Protein AF-A0A7T3REK3-F1 (afdb_monomer_lite)

Foldseek 3Di:
DDLVVVVVVLVVVQVVLCVLCVVVCVVVVQPQWGWAADPDDQGTWTDGPQKIFRQPPHDSVVVVLLVVLCCVVVPVCVVHDDVVNVVSNCVSCVRIDGNVRCCVVVVDPDPPPPPPPPPPDD

Radius of gyration: 17.17 Å; chains: 1; bounding box: 34×56×43 Å

Structure (mmCIF, N/CA/C/O backbone):
data_AF-A0A7T3REK3-F1
#
_entry.id   AF-A0A7T3REK3-F1
#
loop_
_atom_site.group_PDB
_atom_site.id
_atom_site.type_symbol
_atom_site.label_atom_id
_atom_site.label_alt_id
_atom_site.label_comp_id
_atom_site.label_asym_id
_atom_site.label_entity_id
_atom_site.label_seq_id
_atom_site.pdbx_PDB_ins_code
_atom_site.Cartn_x
_atom_site.Cartn_y
_atom_site.Cartn_z
_atom_site.occupancy
_atom_site.B_iso_or_equiv
_atom_site.auth_seq_id
_atom_site.auth_comp_id
_atom_site.auth_asym_id
_atom_site.auth_atom_id
_atom_site.pdbx_PDB_model_num
ATOM 1 N N . MET A 1 1 ? -9.656 9.756 25.916 1.00 58.19 1 MET A N 1
ATOM 2 C CA . MET A 1 1 ? -10.077 8.919 24.781 1.00 58.19 1 MET A CA 1
ATOM 3 C C . MET A 1 1 ? -10.102 7.505 25.303 1.00 58.19 1 MET A C 1
ATOM 5 O O . MET A 1 1 ? -9.066 7.033 25.753 1.00 58.19 1 MET A O 1
ATOM 9 N N . THR A 1 2 ? -11.282 6.914 25.403 1.00 64.12 2 THR A N 1
ATOM 10 C CA . THR A 1 2 ? -11.419 5.510 25.811 1.00 64.12 2 THR A CA 1
ATOM 11 C C . THR A 1 2 ? -11.064 4.607 24.629 1.00 64.12 2 THR A C 1
ATOM 13 O O . THR A 1 2 ? -11.258 5.008 23.480 1.00 64.12 2 THR A O 1
ATOM 16 N N . ASP A 1 3 ? -10.557 3.398 24.879 1.00 68.19 3 ASP A N 1
ATOM 17 C CA . ASP A 1 3 ? -10.158 2.456 23.815 1.00 68.19 3 ASP A CA 1
ATOM 18 C C . ASP A 1 3 ? -11.302 2.183 22.813 1.00 68.19 3 ASP A C 1
ATOM 20 O O . ASP A 1 3 ? -11.077 2.019 21.616 1.00 68.19 3 ASP A O 1
ATOM 24 N N . ASN A 1 4 ? -12.555 2.258 23.275 1.00 74.12 4 ASN A N 1
ATOM 25 C CA . ASN A 1 4 ? -13.757 2.095 22.455 1.00 74.12 4 ASN A CA 1
ATOM 26 C C . ASN A 1 4 ? -13.977 3.250 21.448 1.00 74.12 4 ASN A C 1
ATOM 28 O O . ASN A 1 4 ? -14.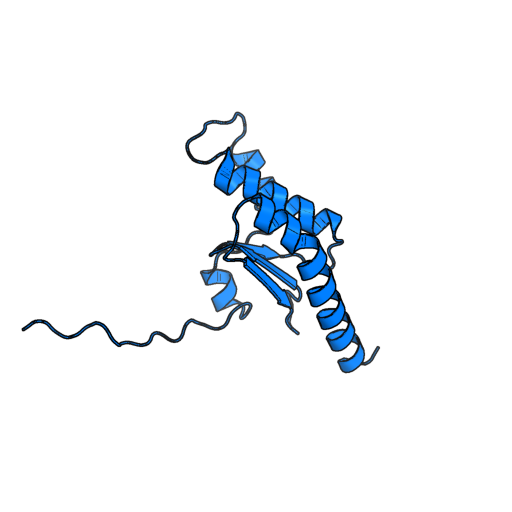300 3.017 20.284 1.00 74.12 4 ASN A O 1
ATOM 32 N N . GLU A 1 5 ? -13.748 4.505 21.852 1.00 76.31 5 GLU A N 1
ATOM 33 C CA . GLU A 1 5 ? -13.849 5.666 20.946 1.00 76.31 5 GLU A CA 1
ATOM 34 C C . GLU A 1 5 ? -12.774 5.627 19.857 1.00 76.31 5 GLU A C 1
ATOM 36 O O . GLU A 1 5 ? -13.025 5.987 18.706 1.00 76.31 5 GLU A O 1
ATOM 41 N N . TYR A 1 6 ? -11.580 5.157 20.218 1.00 76.88 6 TYR A N 1
ATOM 42 C CA . TYR A 1 6 ? -10.465 5.027 19.292 1.00 76.88 6 TYR A CA 1
ATOM 43 C C . TYR A 1 6 ? -10.726 3.953 18.226 1.00 76.88 6 TYR A C 1
ATOM 45 O O . TYR A 1 6 ? -10.562 4.212 17.032 1.00 76.88 6 TYR A O 1
ATOM 53 N N . LEU A 1 7 ? -11.206 2.776 18.642 1.00 77.12 7 LEU A N 1
ATOM 54 C CA . LEU A 1 7 ? -11.610 1.699 17.734 1.00 77.12 7 LEU A CA 1
ATOM 55 C C . LEU A 1 7 ? -12.715 2.132 16.768 1.00 77.12 7 LEU A C 1
ATOM 57 O O . LEU A 1 7 ? -12.673 1.796 15.584 1.00 77.12 7 LEU A O 1
ATOM 61 N N . LYS A 1 8 ? -13.680 2.919 17.249 1.00 83.75 8 LYS A N 1
ATOM 62 C CA . LYS A 1 8 ? -14.732 3.477 16.399 1.00 83.75 8 LYS A CA 1
ATOM 63 C C . LYS A 1 8 ? -14.165 4.422 15.335 1.00 83.75 8 LYS A C 1
ATOM 65 O O . LYS A 1 8 ? -14.482 4.259 14.160 1.00 83.75 8 LYS A O 1
ATOM 70 N N . GLY A 1 9 ? -13.280 5.346 15.716 1.00 84.12 9 GLY A N 1
ATOM 71 C CA . GLY A 1 9 ? -12.632 6.256 14.762 1.00 84.12 9 GLY A CA 1
ATOM 72 C C . GLY A 1 9 ? -11.788 5.523 13.711 1.00 84.12 9 GLY A C 1
ATOM 73 O O . GLY A 1 9 ? -11.737 5.919 12.548 1.00 84.12 9 GLY A O 1
ATOM 74 N N . LEU A 1 10 ? -11.174 4.406 14.098 1.00 84.25 10 LEU A N 1
ATOM 75 C CA . LEU A 1 10 ? -10.450 3.512 13.198 1.00 84.25 10 LEU A CA 1
ATOM 76 C C . LEU A 1 10 ? -11.368 2.833 12.161 1.00 84.25 10 LEU A C 1
ATOM 78 O O . LEU A 1 10 ? -11.005 2.749 10.986 1.00 84.25 10 LEU A O 1
ATOM 82 N N . GLN A 1 11 ? -12.569 2.404 12.559 1.00 87.50 11 GLN A N 1
ATOM 83 C CA . GLN A 1 11 ? -13.559 1.845 11.629 1.00 87.50 11 GLN A CA 1
ATOM 84 C C . GLN A 1 11 ? -14.128 2.905 10.675 1.00 87.50 11 GLN A C 1
ATOM 86 O O . GLN A 1 11 ? -14.212 2.666 9.472 1.00 87.50 11 GLN A O 1
ATOM 91 N N . GLU A 1 12 ? -14.436 4.103 11.174 1.00 91.38 12 GLU A N 1
ATOM 92 C CA . GLU A 1 12 ? -14.891 5.224 10.336 1.00 91.38 12 GLU A CA 1
ATOM 93 C C . GLU A 1 12 ? -13.834 5.596 9.284 1.00 91.38 12 GLU A C 1
ATOM 95 O O . GLU A 1 12 ? -14.147 5.792 8.106 1.00 91.38 12 GLU A O 1
ATOM 100 N N . LYS A 1 13 ? -12.556 5.612 9.682 1.00 89.69 13 LYS A N 1
ATOM 101 C CA . LYS A 1 13 ? -11.443 5.831 8.756 1.00 89.69 13 LYS A CA 1
ATOM 102 C C . LYS A 1 13 ? -11.348 4.729 7.701 1.00 89.69 13 LYS A C 1
ATOM 104 O O . LYS A 1 13 ? -11.128 5.048 6.535 1.00 89.69 13 LYS A O 1
ATOM 109 N N . ARG A 1 14 ? -11.541 3.457 8.068 1.00 93.19 14 ARG A N 1
ATOM 110 C CA . ARG A 1 14 ? -11.567 2.346 7.102 1.00 93.19 14 ARG A CA 1
ATOM 111 C C . ARG A 1 14 ? -12.616 2.571 6.019 1.00 93.19 14 ARG A C 1
ATOM 113 O O . ARG A 1 14 ? -12.294 2.490 4.837 1.00 93.19 14 ARG A O 1
ATOM 120 N N . GLU A 1 15 ? -13.852 2.867 6.410 1.00 94.50 15 GLU A N 1
ATOM 121 C CA . GLU A 1 15 ? -14.941 3.114 5.460 1.00 94.50 15 GLU A CA 1
ATOM 122 C C . GLU A 1 15 ? -14.644 4.300 4.538 1.00 94.50 15 GLU A C 1
ATOM 124 O O . GLU A 1 15 ? -14.904 4.237 3.334 1.00 94.50 15 GLU A O 1
ATOM 129 N N . HIS A 1 16 ? -14.080 5.373 5.096 1.00 95.19 16 HIS A N 1
ATOM 130 C CA . HIS A 1 16 ? -13.667 6.551 4.337 1.00 95.19 16 HIS A CA 1
ATOM 131 C C . HIS A 1 16 ? -12.585 6.218 3.305 1.00 95.19 16 HIS A C 1
ATOM 133 O O . HIS A 1 16 ? -12.740 6.530 2.124 1.00 95.19 16 HIS A O 1
ATOM 139 N N . VAL A 1 17 ? -11.522 5.527 3.723 1.00 95.44 17 VAL A N 1
ATOM 140 C CA . VAL A 1 17 ? -10.417 5.144 2.836 1.00 95.44 17 VAL A CA 1
ATOM 141 C C . VAL A 1 17 ? -10.892 4.197 1.737 1.00 95.44 17 VAL A C 1
ATOM 143 O O . VAL A 1 17 ? -10.494 4.368 0.585 1.00 95.44 17 VAL A O 1
ATOM 146 N N . ILE A 1 18 ? -11.778 3.246 2.049 1.00 96.06 18 ILE A N 1
ATOM 147 C CA . ILE A 1 18 ? -12.353 2.351 1.038 1.00 96.06 18 ILE A CA 1
ATOM 148 C C . ILE A 1 18 ? -13.101 3.163 -0.021 1.00 96.06 18 ILE A C 1
ATOM 150 O O . ILE A 1 18 ? -12.787 3.040 -1.202 1.00 96.06 18 ILE A O 1
ATOM 154 N N . LYS A 1 19 ? -14.006 4.064 0.383 1.00 97.31 19 LYS A N 1
ATOM 155 C CA . LYS A 1 19 ? -14.735 4.944 -0.551 1.00 97.31 19 LYS A CA 1
ATOM 156 C C . LYS A 1 19 ? -13.793 5.826 -1.375 1.00 97.31 19 LYS A C 1
ATOM 158 O O . LYS A 1 19 ? -14.056 6.095 -2.546 1.00 97.31 19 LYS A O 1
ATOM 163 N N . PHE A 1 20 ? -12.695 6.284 -0.776 1.00 97.44 20 PHE A N 1
ATOM 164 C CA . PHE A 1 20 ? -11.692 7.106 -1.447 1.00 97.44 20 PHE A CA 1
ATOM 165 C C . PHE A 1 20 ? -10.873 6.323 -2.489 1.00 97.44 20 PHE A C 1
ATOM 167 O O . PHE A 1 20 ? -10.554 6.869 -3.554 1.00 97.44 20 PHE A O 1
ATOM 174 N N . LEU A 1 21 ? -10.505 5.072 -2.197 1.00 97.00 21 LEU A N 1
ATOM 175 C CA . LEU A 1 21 ? -9.652 4.245 -3.055 1.00 97.00 21 LEU A CA 1
ATOM 176 C C . LEU A 1 21 ? -10.425 3.449 -4.101 1.00 97.00 21 LEU A C 1
ATOM 178 O O . LEU A 1 21 ? -9.905 3.271 -5.197 1.00 97.00 21 LEU A O 1
ATOM 182 N N . GLU A 1 22 ? -11.647 3.011 -3.809 1.00 97.12 22 GLU A N 1
ATOM 183 C CA . GLU A 1 22 ? -12.456 2.161 -4.687 1.00 97.12 22 GLU A CA 1
ATOM 184 C C . GLU A 1 22 ? -12.513 2.640 -6.149 1.00 97.12 22 GLU A C 1
ATOM 186 O O . GLU A 1 22 ? -12.146 1.860 -7.035 1.00 97.12 22 GLU A O 1
ATOM 191 N N . PRO A 1 23 ? -12.860 3.907 -6.462 1.00 97.75 23 PRO A N 1
ATOM 192 C CA . PRO A 1 23 ? -12.875 4.360 -7.852 1.00 97.75 23 PRO A CA 1
ATOM 193 C C . PRO A 1 23 ? -11.485 4.336 -8.507 1.00 97.75 23 PRO A C 1
ATOM 195 O O . PRO A 1 23 ? -11.386 4.116 -9.713 1.00 97.75 23 PRO A O 1
ATOM 198 N N . LYS A 1 24 ? -10.408 4.534 -7.733 1.00 97.00 24 LYS A N 1
ATOM 199 C CA . LYS A 1 24 ? -9.026 4.508 -8.235 1.00 97.00 24 LYS A CA 1
ATOM 200 C C . LYS A 1 24 ? -8.583 3.076 -8.521 1.00 97.00 24 LYS A C 1
ATOM 202 O O . LYS A 1 24 ? -8.098 2.807 -9.612 1.00 97.00 24 LYS A O 1
ATOM 207 N N . MET A 1 25 ? -8.805 2.156 -7.583 1.00 96.38 25 MET A N 1
ATOM 208 C CA . MET A 1 25 ? -8.498 0.731 -7.750 1.00 96.38 25 MET A CA 1
ATOM 209 C C . MET A 1 25 ? -9.226 0.159 -8.968 1.00 96.38 25 MET A C 1
ATOM 211 O O . MET A 1 25 ? -8.597 -0.436 -9.843 1.00 96.38 25 MET A O 1
ATOM 215 N N . LYS A 1 26 ? -10.523 0.469 -9.102 1.00 96.44 26 LYS A N 1
ATOM 216 C CA . LYS A 1 26 ? -11.336 0.080 -10.259 1.00 96.44 26 LYS A CA 1
ATOM 217 C C . LYS A 1 26 ? -10.803 0.642 -11.578 1.00 96.44 26 LYS A C 1
ATOM 219 O O . LYS A 1 26 ? -10.775 -0.075 -12.573 1.00 96.44 26 LYS A O 1
ATOM 224 N N . ALA A 1 27 ? -10.353 1.899 -11.602 1.00 96.56 27 ALA A N 1
ATOM 225 C CA . ALA A 1 27 ? -9.779 2.508 -12.806 1.00 96.56 27 ALA A CA 1
ATOM 226 C C . ALA A 1 27 ? -8.507 1.790 -13.296 1.00 96.56 27 ALA A C 1
ATOM 228 O O . ALA A 1 27 ? -8.222 1.807 -14.492 1.00 96.56 27 ALA A O 1
ATOM 229 N N . PHE A 1 28 ? -7.773 1.136 -12.392 1.00 94.19 28 PHE A N 1
ATOM 230 C CA . PHE A 1 28 ? -6.585 0.343 -12.713 1.00 94.19 28 PHE A CA 1
ATOM 231 C C . PHE A 1 28 ? -6.851 -1.169 -12.808 1.00 94.19 28 PHE A C 1
ATOM 233 O O . PHE A 1 28 ? -5.901 -1.927 -12.992 1.00 94.19 28 PHE A O 1
ATOM 240 N N . GLY A 1 29 ? -8.110 -1.617 -12.708 1.00 94.94 29 GLY A N 1
ATOM 241 C CA . GLY A 1 29 ? -8.467 -3.041 -12.750 1.00 94.94 29 GLY A CA 1
ATOM 242 C C . GLY A 1 29 ? -7.933 -3.848 -11.561 1.00 94.94 29 GLY A C 1
ATOM 243 O O . GLY A 1 29 ? -7.586 -5.015 -11.716 1.00 94.94 29 GLY A O 1
ATOM 244 N N . ILE A 1 30 ? -7.796 -3.212 -10.393 1.00 95.38 30 ILE A N 1
ATOM 245 C CA . ILE A 1 30 ? -7.347 -3.855 -9.155 1.00 95.38 30 ILE A CA 1
ATOM 246 C C . ILE A 1 30 ? -8.582 -4.257 -8.347 1.00 95.38 30 ILE A C 1
ATOM 248 O O . ILE A 1 30 ? -9.190 -3.418 -7.683 1.00 95.38 30 ILE A O 1
ATOM 252 N N . ASP A 1 31 ? -8.924 -5.544 -8.387 1.00 94.25 31 ASP A N 1
ATOM 253 C CA . ASP A 1 31 ? -10.081 -6.091 -7.664 1.00 94.25 31 ASP A CA 1
ATOM 254 C C . ASP A 1 31 ? -9.686 -6.738 -6.325 1.00 94.25 31 ASP A C 1
ATOM 256 O O . ASP A 1 31 ? -10.442 -6.690 -5.357 1.00 94.25 31 ASP A O 1
ATOM 260 N N . ASP A 1 32 ? -8.477 -7.301 -6.238 1.00 94.69 32 ASP A N 1
ATOM 261 C CA . ASP A 1 32 ? -7.977 -7.988 -5.044 1.00 94.69 32 ASP A CA 1
ATOM 262 C C . ASP A 1 32 ? -7.239 -7.019 -4.102 1.00 94.69 32 ASP A C 1
ATOM 264 O O . ASP A 1 32 ? -6.009 -6.981 -4.048 1.00 94.69 32 ASP A O 1
ATOM 268 N N . TRP A 1 33 ? -7.989 -6.200 -3.362 1.00 95.75 33 TRP A N 1
ATOM 269 C CA . TRP A 1 33 ? -7.436 -5.266 -2.373 1.00 95.75 33 TRP A CA 1
ATOM 270 C C . TRP A 1 33 ? -8.341 -5.125 -1.140 1.00 95.75 33 TRP A C 1
ATOM 272 O O . TRP A 1 33 ? -9.505 -5.513 -1.166 1.00 95.75 33 TRP A O 1
ATOM 282 N N . ASP A 1 34 ? -7.798 -4.625 -0.029 1.00 94.94 34 ASP A N 1
ATOM 283 C CA . ASP A 1 34 ? -8.575 -4.230 1.159 1.00 94.94 34 ASP A CA 1
ATOM 284 C C . ASP A 1 34 ? -7.806 -3.171 1.967 1.00 94.94 34 ASP A C 1
ATOM 286 O O . ASP A 1 34 ? -6.582 -3.050 1.857 1.00 94.94 34 ASP A O 1
ATOM 290 N N . TYR A 1 35 ? -8.518 -2.422 2.807 1.00 93.75 35 TYR A N 1
ATOM 291 C CA . TYR A 1 35 ? -7.925 -1.581 3.842 1.00 93.75 35 TYR A CA 1
ATOM 292 C C . TYR A 1 35 ? -8.167 -2.220 5.209 1.00 93.75 35 TYR A C 1
ATOM 294 O O . TYR A 1 35 ? -9.281 -2.223 5.739 1.00 93.75 35 TYR A O 1
ATOM 302 N N . ILE A 1 36 ? -7.109 -2.794 5.771 1.00 90.56 36 ILE A N 1
ATOM 303 C CA . ILE A 1 36 ? -7.153 -3.569 7.007 1.00 90.56 36 ILE A CA 1
ATOM 304 C C . ILE A 1 36 ? -6.891 -2.630 8.177 1.00 90.56 36 ILE A C 1
ATOM 306 O O . ILE A 1 36 ? -5.887 -1.914 8.193 1.00 90.56 36 ILE A O 1
ATOM 310 N N . VAL A 1 37 ? -7.770 -2.682 9.178 1.00 87.25 37 VAL A N 1
ATOM 311 C CA . VAL A 1 37 ? -7.612 -1.939 10.427 1.00 87.25 37 VAL A CA 1
ATOM 312 C C . VAL A 1 37 ? -7.613 -2.897 11.618 1.00 87.25 37 VAL A C 1
ATOM 314 O O . VAL A 1 37 ? -8.499 -3.743 11.733 1.00 87.25 37 VAL A O 1
ATOM 317 N N . LYS A 1 38 ? -6.597 -2.794 12.482 1.00 78.88 38 LYS A N 1
ATOM 318 C CA . LYS A 1 38 ? -6.372 -3.669 13.645 1.00 78.88 38 LYS A CA 1
ATOM 319 C C . LYS A 1 38 ? -6.061 -2.871 14.907 1.00 78.88 38 LYS A C 1
ATOM 321 O O . LYS A 1 38 ? -5.532 -1.768 14.845 1.00 78.88 38 LYS A O 1
ATOM 326 N N . ASP A 1 39 ? -6.322 -3.479 16.059 1.00 70.38 39 ASP A N 1
ATOM 327 C CA . ASP A 1 39 ? -6.078 -2.889 17.384 1.00 70.38 39 ASP A CA 1
ATOM 328 C C . ASP A 1 39 ? -4.643 -3.115 17.919 1.00 70.38 39 ASP A C 1
ATOM 330 O O . ASP A 1 39 ? -4.400 -3.183 19.119 1.00 70.38 39 ASP A O 1
ATOM 334 N N . ASN A 1 40 ? -3.655 -3.311 17.039 1.00 68.06 40 ASN A N 1
ATOM 335 C CA . ASN A 1 40 ? -2.273 -3.635 17.425 1.00 68.06 40 ASN A CA 1
ATOM 336 C C . ASN A 1 40 ? -1.275 -2.529 17.011 1.00 68.06 40 ASN A C 1
ATOM 338 O O . ASN A 1 40 ? -1.652 -1.366 16.909 1.00 68.06 40 ASN A O 1
ATOM 342 N N . LEU A 1 41 ? 0.023 -2.840 16.872 1.00 60.16 41 LEU A N 1
ATOM 343 C CA . LEU A 1 41 ? 1.075 -1.839 16.608 1.00 60.16 41 LEU A CA 1
ATOM 344 C C . LEU A 1 41 ? 1.004 -1.226 15.197 1.00 60.16 41 LEU A C 1
ATOM 346 O O . LEU A 1 41 ? 1.230 -0.026 15.054 1.00 60.16 41 LEU A O 1
ATOM 350 N N . GLN A 1 42 ? 0.669 -2.012 14.167 1.00 63.66 42 GLN A N 1
ATOM 351 C CA . GLN A 1 42 ? 0.375 -1.492 12.826 1.00 63.66 42 GLN A CA 1
ATOM 352 C C . GLN A 1 42 ? -1.123 -1.512 12.584 1.00 63.66 42 GLN A C 1
ATOM 354 O O . GLN A 1 42 ? -1.700 -2.480 12.092 1.00 63.66 42 GLN A O 1
ATOM 359 N N . ARG A 1 43 ? -1.745 -0.403 12.969 1.00 76.12 43 ARG A N 1
ATOM 360 C CA . ARG A 1 43 ? -3.197 -0.293 13.063 1.00 76.12 43 ARG A CA 1
ATOM 361 C C . ARG A 1 43 ? -3.879 -0.207 11.720 1.00 76.12 43 ARG A C 1
ATOM 363 O O . ARG A 1 43 ? -5.059 -0.502 11.646 1.00 76.12 43 ARG A O 1
ATOM 370 N N . GLU A 1 44 ? -3.160 0.200 10.681 1.00 88.06 44 GLU A N 1
ATOM 371 C CA . GLU A 1 44 ? -3.731 0.422 9.358 1.00 88.06 44 GLU A CA 1
ATOM 372 C C . GLU A 1 44 ? -2.778 -0.061 8.269 1.00 88.06 44 GLU A C 1
ATOM 374 O O . GLU A 1 44 ? -1.594 0.299 8.266 1.00 88.06 44 GLU A O 1
ATOM 379 N N . THR A 1 45 ? -3.299 -0.887 7.364 1.00 91.62 45 THR A N 1
ATOM 380 C CA . THR A 1 45 ? -2.549 -1.498 6.266 1.00 91.62 45 THR A CA 1
ATOM 381 C C . THR A 1 45 ? -3.385 -1.499 4.991 1.00 91.62 45 THR A C 1
ATOM 383 O O . THR A 1 45 ? -4.510 -1.996 4.982 1.00 91.62 45 THR A O 1
ATOM 386 N N . LEU A 1 46 ? -2.812 -1.009 3.894 1.00 94.12 46 LEU A N 1
ATOM 387 C CA . LEU A 1 46 ? -3.352 -1.200 2.551 1.00 94.12 46 LEU A CA 1
ATOM 388 C C . LEU A 1 46 ? -2.841 -2.534 1.994 1.00 94.12 46 LEU A C 1
ATOM 390 O O . LEU A 1 46 ? -1.636 -2.701 1.807 1.00 94.12 46 LEU A O 1
ATOM 394 N N . ARG A 1 47 ? -3.743 -3.480 1.726 1.00 94.06 47 ARG A N 1
ATOM 395 C CA . ARG A 1 47 ? -3.420 -4.747 1.058 1.00 94.06 47 ARG A CA 1
ATOM 396 C C . ARG A 1 47 ? -3.800 -4.665 -0.414 1.00 94.06 47 ARG A C 1
ATOM 398 O O . ARG A 1 47 ? -4.943 -4.341 -0.720 1.00 94.06 47 ARG A O 1
ATOM 405 N N . ILE A 1 48 ? -2.881 -5.031 -1.302 1.00 93.75 48 ILE A N 1
ATOM 406 C CA . ILE A 1 48 ? -3.136 -5.239 -2.731 1.00 93.75 48 ILE A CA 1
ATOM 407 C C . ILE A 1 48 ? -2.517 -6.584 -3.125 1.00 93.75 48 ILE A C 1
ATOM 409 O O . ILE A 1 48 ? -1.293 -6.732 -3.131 1.00 93.75 48 ILE A O 1
ATOM 413 N N . GLY A 1 49 ? -3.344 -7.586 -3.415 1.00 89.69 49 GLY A N 1
ATOM 414 C CA . GLY A 1 49 ? -2.883 -8.959 -3.603 1.00 89.69 49 GLY A CA 1
ATOM 415 C C . GLY A 1 49 ? -2.150 -9.483 -2.366 1.00 89.69 49 GLY A C 1
ATOM 416 O O . GLY A 1 49 ? -2.688 -9.460 -1.255 1.00 89.69 49 GLY A O 1
ATOM 417 N N . ASN A 1 50 ? -0.892 -9.886 -2.570 1.00 87.06 50 ASN A N 1
ATOM 418 C CA . ASN A 1 50 ? 0.023 -10.360 -1.522 1.00 87.06 50 ASN A CA 1
ATOM 419 C C . ASN A 1 50 ? 0.937 -9.252 -0.967 1.00 87.06 50 ASN A C 1
ATOM 421 O O . ASN A 1 50 ? 1.842 -9.529 -0.179 1.00 87.06 50 ASN A O 1
ATOM 425 N N . ILE A 1 51 ? 0.759 -8.007 -1.415 1.00 89.19 51 ILE A N 1
ATOM 426 C CA . ILE A 1 51 ? 1.545 -6.863 -0.958 1.00 89.19 51 ILE A CA 1
ATOM 427 C C . ILE A 1 51 ? 0.763 -6.142 0.134 1.00 89.19 51 ILE A C 1
ATOM 429 O O . ILE A 1 51 ? -0.390 -5.755 -0.055 1.00 89.19 51 ILE A O 1
ATOM 433 N N . PHE A 1 52 ? 1.424 -5.935 1.267 1.00 91.12 52 PHE A N 1
ATOM 434 C CA . PHE A 1 52 ? 0.889 -5.212 2.411 1.00 91.12 52 PHE A CA 1
ATOM 435 C C . PHE A 1 52 ? 1.692 -3.934 2.597 1.00 91.12 52 PHE A C 1
ATOM 437 O O . PHE A 1 52 ? 2.918 -3.968 2.604 1.00 91.12 52 PHE A O 1
ATOM 444 N N . ILE A 1 53 ? 1.018 -2.800 2.738 1.00 92.06 53 ILE A N 1
ATOM 445 C CA . ILE A 1 53 ? 1.660 -1.493 2.847 1.00 92.06 53 ILE A CA 1
ATOM 446 C C . ILE A 1 53 ? 1.203 -0.841 4.145 1.00 92.06 53 ILE A C 1
ATOM 448 O O . ILE A 1 53 ? 0.009 -0.611 4.338 1.00 92.06 53 ILE A O 1
ATOM 452 N N . ALA A 1 54 ? 2.143 -0.539 5.039 1.00 90.44 54 ALA A N 1
ATOM 453 C CA . ALA A 1 54 ? 1.833 0.134 6.294 1.00 90.44 54 ALA A CA 1
ATOM 454 C C . ALA A 1 54 ? 1.375 1.575 6.034 1.00 90.44 54 ALA A C 1
ATOM 456 O O . ALA A 1 54 ? 2.120 2.383 5.482 1.00 90.44 54 ALA A O 1
ATOM 457 N N . THR A 1 55 ? 0.166 1.914 6.481 1.00 91.31 55 THR A N 1
ATOM 458 C CA . THR A 1 55 ? -0.446 3.240 6.277 1.00 91.31 55 THR A CA 1
ATOM 459 C C . THR A 1 55 ? -0.944 3.866 7.578 1.00 91.31 55 THR A C 1
ATOM 461 O O . THR A 1 55 ? -1.825 4.726 7.583 1.00 91.31 55 THR A O 1
ATOM 464 N N . SER A 1 56 ? -0.386 3.439 8.710 1.00 85.12 56 SER A N 1
ATOM 465 C CA . SER A 1 56 ? -0.803 3.906 10.034 1.00 85.12 56 SER A CA 1
ATOM 466 C C . SER A 1 56 ? -0.614 5.418 10.177 1.00 85.12 56 SER A C 1
ATOM 468 O O . SER A 1 56 ? 0.470 5.936 9.925 1.00 85.12 56 SER A O 1
ATOM 470 N N . MET A 1 57 ? -1.673 6.117 10.603 1.00 82.25 57 MET A N 1
ATOM 471 C CA . MET A 1 57 ? -1.730 7.582 10.741 1.00 82.25 57 MET A CA 1
ATOM 472 C C . MET A 1 57 ? -1.576 8.369 9.428 1.00 82.25 57 MET A C 1
ATOM 474 O O . MET A 1 57 ? -1.431 9.592 9.460 1.00 82.25 57 MET A O 1
ATOM 478 N N . ASN A 1 58 ? -1.662 7.711 8.270 1.00 87.75 58 ASN A N 1
ATOM 479 C CA . ASN A 1 58 ? -1.586 8.404 6.989 1.00 87.75 58 ASN A CA 1
ATOM 480 C C . ASN A 1 58 ? -2.871 9.177 6.675 1.00 87.75 58 ASN A C 1
ATOM 482 O O . ASN A 1 58 ? -3.974 8.779 7.062 1.00 87.75 58 ASN A O 1
ATOM 486 N N . SER A 1 59 ? -2.702 10.269 5.928 1.00 91.94 59 SER A N 1
ATOM 487 C CA . SER A 1 59 ? -3.778 10.960 5.220 1.00 91.94 59 SER A CA 1
ATOM 488 C C . SER A 1 59 ? -4.121 10.250 3.909 1.00 91.94 59 SER 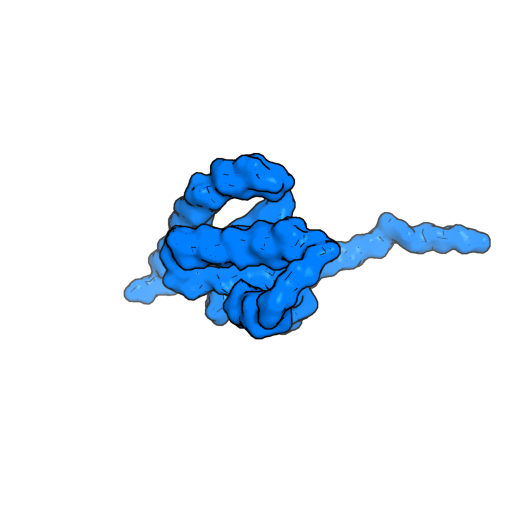A C 1
ATOM 490 O O . SER A 1 59 ? -3.312 9.481 3.385 1.00 91.94 59 SER A O 1
ATOM 492 N N . ASP A 1 60 ? -5.272 10.582 3.323 1.00 93.88 60 ASP A N 1
ATOM 493 C CA . ASP A 1 60 ? -5.701 10.066 2.014 1.00 93.88 60 ASP A CA 1
ATOM 494 C C . ASP A 1 60 ? -4.624 10.249 0.935 1.00 93.88 60 ASP A C 1
ATOM 496 O O . ASP A 1 60 ? -4.323 9.324 0.188 1.00 93.88 60 ASP A O 1
ATOM 500 N N . SER A 1 61 ? -3.967 11.414 0.904 1.00 94.06 61 SER A N 1
ATOM 501 C CA . SER A 1 61 ? -2.885 11.698 -0.050 1.00 94.06 61 SER A CA 1
ATOM 502 C C . SER A 1 61 ? -1.647 10.826 0.176 1.00 94.06 61 SER A C 1
ATOM 504 O O . SER A 1 61 ? -0.967 10.461 -0.782 1.00 94.06 61 SER A O 1
ATOM 506 N N . ALA A 1 62 ? -1.323 10.483 1.425 1.00 93.81 62 ALA A N 1
ATOM 507 C CA . ALA A 1 62 ? -0.222 9.567 1.707 1.00 93.81 62 ALA A CA 1
ATOM 508 C C . ALA A 1 62 ? -0.569 8.133 1.273 1.00 93.81 62 ALA A C 1
ATOM 510 O O . ALA A 1 62 ? 0.257 7.482 0.643 1.00 93.81 62 ALA A O 1
ATOM 511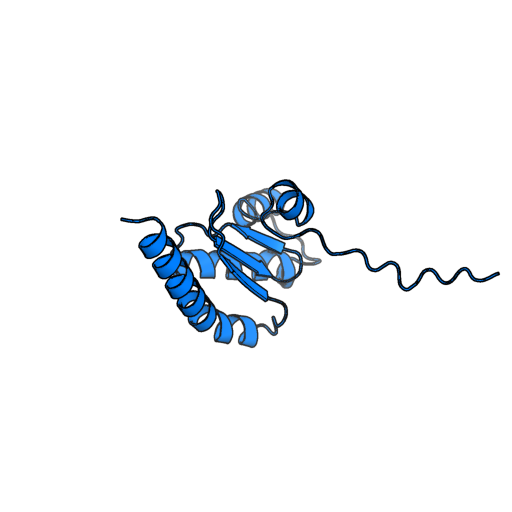 N N . ILE A 1 63 ? -1.804 7.679 1.510 1.00 95.25 63 ILE A N 1
ATOM 512 C CA . ILE A 1 63 ? -2.295 6.376 1.030 1.00 95.25 63 ILE A CA 1
ATOM 513 C C . ILE A 1 63 ? -2.314 6.329 -0.508 1.00 95.25 63 ILE A C 1
ATOM 515 O O . ILE A 1 63 ? -1.889 5.348 -1.112 1.00 95.25 63 ILE A O 1
ATOM 519 N N . GLU A 1 64 ? -2.742 7.407 -1.163 1.00 95.62 64 GLU A N 1
ATOM 520 C CA . GLU A 1 64 ? -2.732 7.517 -2.624 1.00 95.62 64 GLU A CA 1
ATOM 521 C C . GLU A 1 64 ? -1.313 7.448 -3.202 1.00 95.62 64 GLU A C 1
ATOM 523 O O . GLU A 1 64 ? -1.094 6.790 -4.217 1.00 95.62 64 GLU A O 1
ATOM 528 N N . LYS A 1 65 ? -0.325 8.070 -2.548 1.00 95.31 65 LYS A N 1
ATOM 529 C CA . LYS A 1 65 ? 1.085 7.953 -2.953 1.00 95.31 65 LYS A CA 1
ATOM 530 C C . LYS A 1 65 ? 1.597 6.519 -2.858 1.00 95.31 65 LYS A C 1
ATOM 532 O O . LYS A 1 65 ? 2.356 6.114 -3.734 1.00 95.31 65 LYS A O 1
ATOM 537 N N . GLU A 1 66 ? 1.168 5.755 -1.855 1.00 95.12 66 GLU A N 1
ATOM 538 C CA . GLU A 1 66 ? 1.496 4.328 -1.759 1.00 95.12 66 GLU A CA 1
ATOM 539 C C . GLU A 1 66 ? 0.860 3.522 -2.901 1.00 95.12 66 GLU A C 1
ATOM 541 O O . GLU A 1 66 ? 1.542 2.713 -3.528 1.00 95.12 66 GLU A O 1
ATOM 546 N N . LEU A 1 67 ? -0.401 3.801 -3.261 1.00 95.62 67 LEU A N 1
ATOM 547 C CA . LEU A 1 67 ? -1.036 3.206 -4.444 1.00 95.62 67 LEU A CA 1
ATOM 548 C C . LEU A 1 67 ? -0.284 3.563 -5.739 1.00 95.62 67 LEU A C 1
ATOM 550 O O . LEU A 1 67 ? -0.017 2.694 -6.566 1.00 95.62 67 LEU A O 1
ATOM 554 N N . ILE A 1 68 ? 0.105 4.826 -5.922 1.00 96.06 68 ILE A N 1
ATOM 555 C CA . ILE A 1 68 ? 0.909 5.254 -7.078 1.00 96.06 68 ILE A CA 1
ATOM 556 C C . ILE A 1 68 ? 2.263 4.534 -7.085 1.00 96.06 68 ILE A C 1
ATOM 558 O O . ILE A 1 68 ? 2.718 4.087 -8.139 1.00 96.06 68 ILE A O 1
ATOM 562 N N . GLY A 1 69 ? 2.894 4.382 -5.919 1.00 93.75 69 GLY A N 1
ATOM 563 C CA . GLY A 1 69 ? 4.120 3.609 -5.747 1.00 93.75 69 GLY A CA 1
ATOM 564 C C . GLY A 1 69 ? 3.945 2.152 -6.170 1.00 93.75 69 GLY A C 1
ATOM 565 O O . GLY A 1 69 ? 4.774 1.628 -6.917 1.00 93.75 69 GLY A O 1
ATOM 566 N N . TYR A 1 70 ? 2.834 1.529 -5.769 1.00 93.81 70 TYR A N 1
ATOM 567 C CA . TYR A 1 70 ? 2.459 0.185 -6.196 1.00 93.81 70 TYR A CA 1
ATOM 568 C C . TYR A 1 70 ? 2.331 0.097 -7.717 1.00 93.81 70 TYR A C 1
ATOM 570 O O . TYR A 1 70 ? 3.001 -0.723 -8.341 1.00 93.81 70 TYR A O 1
ATOM 578 N N . LEU A 1 71 ? 1.550 0.983 -8.337 1.00 93.88 71 LEU A N 1
ATOM 579 C CA . LEU A 1 71 ? 1.378 1.013 -9.792 1.00 93.88 71 LEU A CA 1
ATOM 580 C C . LEU A 1 71 ? 2.714 1.223 -10.516 1.00 93.88 71 LEU A C 1
ATOM 582 O O . LEU A 1 71 ? 2.995 0.575 -11.524 1.00 93.88 71 LEU A O 1
ATOM 586 N N . PHE A 1 72 ? 3.580 2.088 -9.993 1.00 92.06 72 PHE A N 1
ATOM 587 C CA . PHE A 1 72 ? 4.890 2.320 -10.582 1.00 92.06 72 PHE A CA 1
ATOM 588 C C . PHE A 1 72 ? 5.781 1.074 -10.516 1.00 92.06 72 PHE A C 1
ATOM 590 O O . PHE A 1 72 ? 6.341 0.669 -11.533 1.00 92.06 72 PHE A O 1
ATOM 597 N N . VAL A 1 73 ? 5.914 0.448 -9.344 1.00 89.12 73 VAL A N 1
ATOM 598 C CA . VAL A 1 73 ? 6.848 -0.670 -9.137 1.00 89.12 73 VAL A CA 1
ATOM 599 C C . VAL A 1 73 ? 6.292 -1.988 -9.677 1.00 89.12 73 VAL A C 1
ATOM 601 O O . VAL A 1 73 ? 6.996 -2.691 -10.403 1.00 89.12 73 VAL A O 1
ATOM 604 N N . ALA A 1 74 ? 5.050 -2.326 -9.334 1.00 85.88 74 ALA A N 1
ATOM 605 C CA . ALA A 1 74 ? 4.447 -3.620 -9.641 1.00 85.88 74 ALA A CA 1
ATOM 606 C C . ALA A 1 74 ? 3.899 -3.700 -11.071 1.00 85.88 74 ALA A C 1
ATOM 608 O O . ALA A 1 74 ? 3.930 -4.777 -11.661 1.00 85.88 74 ALA A O 1
ATOM 609 N N . VAL A 1 75 ? 3.439 -2.580 -11.644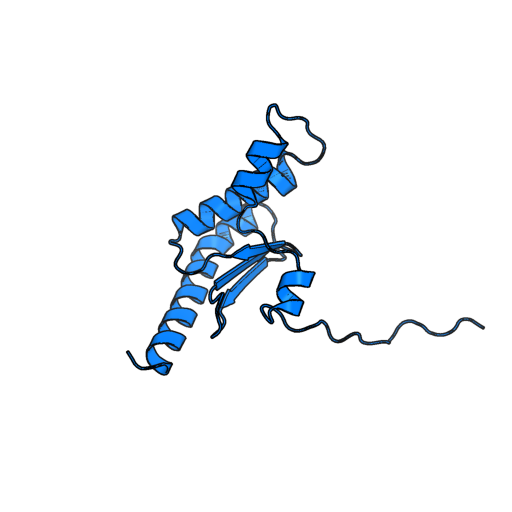 1.00 85.75 75 VAL A N 1
ATOM 610 C CA . VAL A 1 75 ? 2.834 -2.559 -12.988 1.00 85.75 75 VAL A CA 1
ATOM 611 C C 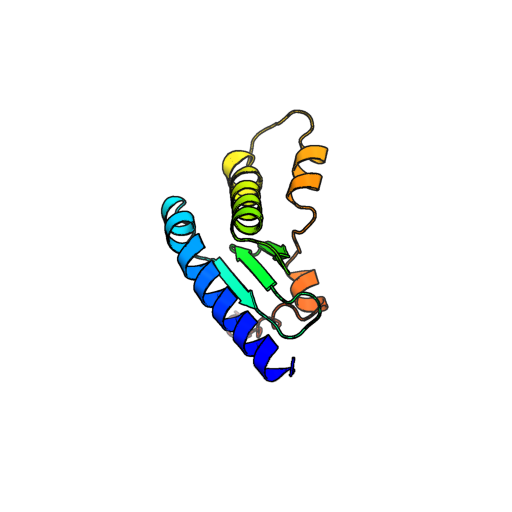. VAL A 1 75 ? 3.787 -1.956 -14.018 1.00 85.75 75 VAL A C 1
ATOM 613 O O . VAL A 1 75 ? 4.158 -2.617 -14.984 1.00 85.75 75 VAL A O 1
ATOM 616 N N . TRP A 1 76 ? 4.220 -0.707 -13.833 1.00 87.88 76 TRP A N 1
ATOM 617 C CA . TRP A 1 76 ? 4.973 0.012 -14.868 1.00 87.88 76 TRP A CA 1
ATOM 618 C C . TRP A 1 76 ? 6.427 -0.455 -15.001 1.00 87.88 76 TRP A C 1
ATOM 620 O O . TRP A 1 76 ? 6.928 -0.593 -16.117 1.00 87.88 76 TRP A O 1
ATOM 630 N N . LEU A 1 77 ? 7.119 -0.687 -13.884 1.00 84.44 77 LEU A N 1
ATOM 631 C CA . LEU A 1 77 ? 8.533 -1.075 -13.851 1.00 84.44 77 LEU A CA 1
ATOM 632 C C . LEU A 1 77 ? 8.741 -2.579 -14.102 1.00 84.44 77 LEU A C 1
ATOM 634 O O . LEU A 1 77 ? 9.879 -3.026 -14.294 1.00 84.44 77 LEU A O 1
ATOM 638 N N . HIS A 1 78 ? 7.662 -3.363 -14.124 1.00 78.00 78 HIS A N 1
ATOM 639 C CA . HIS A 1 78 ? 7.711 -4.794 -14.386 1.00 78.00 78 HIS A CA 1
ATOM 640 C C . HIS A 1 78 ? 8.326 -5.070 -15.767 1.00 78.00 78 HIS A C 1
ATOM 642 O O . HIS A 1 78 ? 7.866 -4.565 -16.789 1.00 78.00 78 HIS A O 1
ATOM 648 N N . GLY A 1 79 ? 9.424 -5.830 -15.797 1.00 74.19 79 GLY A N 1
ATOM 649 C CA . GLY A 1 79 ? 10.165 -6.124 -17.030 1.00 74.19 79 GLY A CA 1
ATOM 650 C C . GLY A 1 79 ? 10.940 -4.942 -17.631 1.00 74.19 79 GLY A C 1
ATOM 651 O O . GLY A 1 79 ? 11.499 -5.080 -18.716 1.00 74.19 79 GLY A O 1
ATOM 652 N N . ARG A 1 80 ? 11.014 -3.788 -16.948 1.00 80.62 80 ARG A N 1
ATOM 653 C CA . ARG A 1 80 ? 11.725 -2.593 -17.432 1.00 80.62 80 ARG A CA 1
ATOM 654 C C . ARG A 1 80 ? 12.998 -2.296 -16.638 1.00 80.62 80 ARG A C 1
ATOM 656 O O . ARG A 1 80 ? 13.138 -2.638 -15.454 1.00 80.62 80 ARG A O 1
ATOM 663 N N . SER A 1 81 ? 13.931 -1.628 -17.314 1.00 81.81 81 SER A N 1
ATOM 664 C CA . SER A 1 81 ? 15.145 -1.065 -16.720 1.00 81.81 81 SER A CA 1
ATOM 665 C C . SER A 1 81 ? 14.942 0.420 -16.419 1.00 81.81 81 SER A C 1
ATOM 667 O O . SER A 1 81 ? 14.320 1.133 -17.204 1.00 81.81 81 SER A O 1
ATOM 669 N N . LEU A 1 82 ? 15.466 0.877 -15.281 1.00 82.12 82 LEU A N 1
ATOM 670 C CA . LEU A 1 82 ? 15.430 2.271 -14.845 1.00 82.12 82 LEU A CA 1
ATOM 671 C C . LEU A 1 82 ? 16.806 2.633 -14.262 1.00 82.12 82 LEU A C 1
ATOM 673 O O . LEU A 1 82 ? 17.345 1.857 -13.465 1.00 82.12 82 LEU A O 1
ATOM 677 N N . PRO A 1 83 ? 17.382 3.797 -14.596 1.00 88.81 83 PRO A N 1
ATOM 678 C CA . PRO A 1 83 ? 18.514 4.332 -13.847 1.00 88.81 83 PRO A CA 1
ATOM 679 C C . PRO A 1 83 ? 18.163 4.457 -12.358 1.00 88.81 83 PRO A C 1
ATOM 681 O O . PRO A 1 83 ? 17.062 4.877 -12.017 1.00 88.81 83 PRO A O 1
ATOM 684 N N . PHE A 1 84 ? 19.082 4.079 -11.467 1.00 85.69 84 PHE A N 1
ATOM 685 C CA . PHE A 1 84 ? 18.851 4.077 -10.011 1.00 85.69 84 PHE A CA 1
ATOM 686 C C . PHE A 1 84 ? 17.667 3.212 -9.544 1.00 85.69 84 PHE A C 1
ATOM 688 O O . PHE A 1 84 ? 17.108 3.459 -8.475 1.00 85.69 84 PHE A O 1
ATOM 695 N N . LYS A 1 85 ? 17.302 2.172 -10.317 1.00 78.12 85 LYS A N 1
ATOM 696 C CA . LYS A 1 85 ? 16.190 1.255 -10.012 1.00 78.12 85 LYS A CA 1
ATOM 697 C C . LYS A 1 85 ? 16.157 0.851 -8.542 1.00 78.12 85 LYS A C 1
ATOM 699 O O . LYS A 1 85 ? 15.132 1.035 -7.902 1.00 78.12 85 LYS A O 1
ATOM 704 N N . THR A 1 86 ? 17.279 0.372 -8.010 1.00 79.56 86 THR A N 1
ATOM 705 C CA . THR A 1 86 ? 17.384 -0.107 -6.627 1.00 79.56 86 THR A CA 1
ATOM 706 C C . THR A 1 86 ? 17.069 0.983 -5.603 1.00 79.56 86 THR A C 1
ATOM 708 O O . THR A 1 86 ? 16.296 0.753 -4.679 1.00 79.56 86 THR A O 1
ATOM 711 N N . GLN A 1 87 ? 17.640 2.181 -5.752 1.00 83.75 87 GLN A N 1
ATOM 712 C CA . GLN A 1 87 ? 17.396 3.291 -4.830 1.00 83.75 87 GLN A CA 1
ATOM 713 C C . GLN A 1 87 ? 15.934 3.743 -4.894 1.00 83.75 87 GLN A C 1
ATOM 715 O O . GLN A 1 87 ? 15.303 3.947 -3.855 1.00 83.75 87 GLN A O 1
ATOM 720 N N . THR A 1 88 ? 15.383 3.850 -6.105 1.00 85.00 88 THR A N 1
ATOM 721 C CA . THR A 1 88 ? 13.988 4.234 -6.330 1.00 85.00 88 THR A CA 1
ATOM 722 C C . THR A 1 88 ? 13.026 3.210 -5.730 1.00 85.00 88 THR A C 1
ATOM 724 O O . THR A 1 88 ? 12.139 3.595 -4.970 1.00 85.00 88 THR A O 1
ATOM 727 N N . THR A 1 89 ? 13.218 1.913 -5.991 1.00 84.38 89 THR A N 1
ATOM 728 C CA . THR A 1 89 ? 12.354 0.861 -5.437 1.00 84.38 89 THR A CA 1
ATOM 729 C C . THR A 1 89 ? 12.475 0.775 -3.925 1.00 84.38 89 THR A C 1
ATOM 731 O O . THR A 1 89 ? 11.457 0.690 -3.257 1.00 84.38 89 THR A O 1
ATOM 734 N N . ASN A 1 90 ? 13.679 0.879 -3.355 1.00 85.44 90 ASN A N 1
ATOM 735 C CA . ASN A 1 90 ? 13.849 0.840 -1.900 1.00 85.44 90 ASN A CA 1
ATOM 736 C C . ASN A 1 90 ? 13.135 2.004 -1.209 1.00 85.44 90 ASN A C 1
ATOM 738 O O . ASN A 1 90 ? 12.566 1.825 -0.136 1.00 85.44 90 ASN A O 1
ATOM 742 N N . ARG A 1 91 ? 13.145 3.195 -1.819 1.00 88.94 91 ARG A N 1
ATOM 743 C CA . ARG A 1 91 ? 12.456 4.360 -1.261 1.00 88.94 91 ARG A CA 1
ATOM 744 C C . ARG A 1 91 ? 10.937 4.220 -1.332 1.00 88.94 91 ARG A C 1
ATOM 746 O O . ARG A 1 91 ? 10.265 4.574 -0.364 1.00 88.94 91 ARG A O 1
ATOM 753 N N . ILE A 1 92 ? 10.418 3.729 -2.458 1.00 88.12 92 ILE A N 1
ATOM 754 C CA . ILE A 1 92 ? 8.980 3.502 -2.655 1.00 88.12 92 ILE A CA 1
ATOM 755 C C . ILE A 1 92 ? 8.492 2.386 -1.726 1.00 88.12 92 ILE A C 1
ATOM 757 O O . ILE A 1 92 ? 7.528 2.573 -0.998 1.00 88.12 92 ILE A O 1
ATOM 761 N N . CYS A 1 93 ? 9.202 1.261 -1.679 1.00 87.75 93 CYS A N 1
ATOM 762 C CA . CYS A 1 93 ? 8.776 0.064 -0.960 1.00 87.75 93 CYS A CA 1
ATOM 763 C C . CYS A 1 93 ? 9.162 0.052 0.530 1.00 87.75 93 CYS A C 1
ATOM 765 O O . CYS A 1 93 ? 9.041 -0.982 1.179 1.00 87.75 93 CYS A O 1
ATOM 767 N N . GLN A 1 94 ? 9.649 1.160 1.099 1.00 88.88 94 GLN A N 1
ATOM 768 C CA . GLN A 1 94 ? 10.184 1.184 2.473 1.00 88.88 94 GLN A CA 1
ATOM 769 C C . GLN A 1 94 ? 9.151 0.811 3.555 1.00 88.88 94 GLN A C 1
ATOM 771 O O . GLN A 1 94 ? 9.532 0.414 4.654 1.00 88.88 94 GLN A O 1
ATOM 776 N N . TYR A 1 95 ? 7.858 0.949 3.245 1.00 88.12 95 TYR A N 1
ATOM 777 C CA . TYR A 1 95 ? 6.735 0.601 4.123 1.00 88.12 95 TYR A CA 1
ATOM 778 C C . TYR A 1 95 ? 5.990 -0.654 3.667 1.00 88.12 95 TYR A C 1
ATOM 780 O O . TYR A 1 95 ? 4.941 -0.984 4.220 1.00 88.12 95 TYR A O 1
ATOM 788 N N . TRP A 1 96 ? 6.513 -1.342 2.651 1.00 89.12 96 TRP A N 1
ATOM 789 C CA . TRP A 1 96 ? 5.934 -2.577 2.156 1.00 89.12 96 TRP A CA 1
ATOM 790 C C . TRP A 1 96 ? 6.418 -3.731 3.018 1.00 89.12 96 TRP A C 1
ATOM 792 O O . TRP A 1 96 ? 7.590 -3.832 3.386 1.00 89.12 96 TRP A O 1
ATOM 802 N N . ILE A 1 97 ? 5.488 -4.606 3.343 1.00 82.94 97 ILE A N 1
ATOM 803 C CA . ILE A 1 97 ? 5.666 -5.719 4.251 1.00 82.94 97 ILE A CA 1
ATOM 804 C C . ILE A 1 97 ? 5.341 -6.970 3.455 1.00 82.94 97 ILE A C 1
ATOM 806 O O . ILE A 1 97 ? 4.334 -7.033 2.746 1.00 82.94 97 ILE A O 1
ATOM 810 N N . ASP A 1 98 ? 6.231 -7.952 3.536 1.00 71.94 98 ASP A N 1
ATOM 811 C CA . ASP A 1 98 ? 5.955 -9.259 2.967 1.00 71.94 98 ASP A CA 1
ATOM 812 C C . ASP A 1 98 ? 4.891 -9.994 3.801 1.00 71.94 98 ASP A C 1
ATOM 814 O O . ASP A 1 98 ? 4.775 -9.816 5.015 1.00 71.94 98 ASP A O 1
ATOM 818 N N . GLU A 1 99 ? 4.104 -10.836 3.136 1.00 61.12 99 GLU A N 1
ATOM 819 C CA . GLU A 1 99 ? 3.031 -11.611 3.765 1.00 61.12 99 GLU A CA 1
ATOM 820 C C . GLU A 1 99 ? 3.535 -12.438 4.961 1.00 61.12 99 GLU A C 1
ATOM 822 O O . GLU A 1 99 ? 2.867 -12.537 5.990 1.00 61.12 99 GLU A O 1
ATOM 827 N N . LYS A 1 100 ? 4.756 -12.980 4.867 1.00 65.69 100 LYS A N 1
ATOM 828 C CA . LYS A 1 100 ? 5.383 -13.758 5.939 1.00 65.69 100 LYS A CA 1
ATOM 829 C C . LYS A 1 100 ? 5.573 -12.914 7.203 1.00 65.69 100 LYS A C 1
ATOM 831 O O . LYS A 1 100 ? 5.171 -13.350 8.278 1.00 65.69 100 LYS A O 1
ATOM 836 N N . ARG A 1 101 ? 6.102 -11.697 7.087 1.00 59.03 101 ARG A N 1
ATOM 837 C CA . ARG A 1 101 ? 6.220 -10.719 8.172 1.00 59.03 101 ARG A CA 1
ATOM 838 C C . ARG A 1 101 ? 4.848 -10.289 8.666 1.00 59.03 101 ARG A C 1
ATOM 840 O O . ARG A 1 101 ? 4.692 -10.110 9.869 1.00 59.03 101 ARG A O 1
ATOM 847 N N . CYS A 1 102 ? 3.848 -10.164 7.798 1.00 55.88 102 CYS A N 1
ATOM 848 C CA . CYS A 1 102 ? 2.479 -9.893 8.233 1.00 55.88 102 CYS A CA 1
ATOM 849 C C . CYS A 1 102 ? 1.909 -11.021 9.103 1.00 55.88 102 CYS A C 1
ATOM 851 O O . CYS A 1 102 ? 1.279 -10.733 10.116 1.00 55.88 102 CYS A O 1
ATOM 853 N N . ILE A 1 103 ? 2.163 -12.287 8.768 1.00 59.56 103 ILE A N 1
ATOM 854 C CA . ILE A 1 103 ? 1.747 -13.440 9.580 1.00 59.56 103 ILE A CA 1
ATOM 855 C C . ILE A 1 103 ? 2.548 -13.500 10.889 1.00 59.56 103 ILE A C 1
ATOM 857 O O . ILE A 1 103 ? 1.959 -13.626 11.960 1.00 59.56 103 ILE A O 1
ATOM 861 N N . GLU A 1 104 ? 3.878 -13.378 10.823 1.00 64.88 104 GLU A N 1
ATOM 862 C CA . GLU A 1 104 ? 4.775 -13.429 11.991 1.00 64.88 104 GLU A CA 1
ATOM 863 C C . GLU A 1 104 ? 4.455 -12.340 13.022 1.00 64.88 104 GLU A C 1
ATOM 865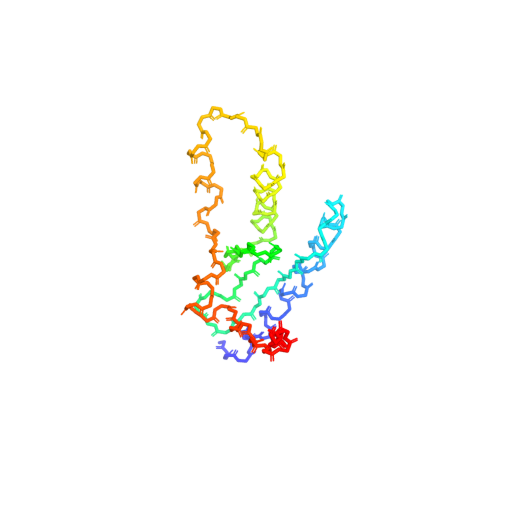 O O . GLU A 1 104 ? 4.532 -12.587 14.223 1.00 64.88 104 GLU A O 1
ATOM 870 N N . ASN A 1 105 ? 4.050 -11.154 12.561 1.00 52.88 105 ASN A N 1
ATOM 871 C CA . ASN A 1 105 ? 3.692 -10.027 13.422 1.00 52.88 105 ASN A CA 1
ATOM 872 C C . ASN A 1 105 ? 2.178 -9.928 13.705 1.00 52.88 105 ASN A C 1
ATOM 874 O O . ASN A 1 105 ? 1.728 -8.962 14.322 1.00 52.88 105 ASN A O 1
ATOM 878 N N . GLY A 1 106 ? 1.371 -10.903 13.264 1.00 55.00 106 GLY A N 1
ATOM 879 C CA . GLY A 1 106 ? -0.073 -10.953 13.532 1.00 55.00 106 GLY A CA 1
ATOM 880 C C . GLY A 1 106 ? -0.917 -9.902 12.789 1.00 55.00 106 GLY A C 1
ATOM 881 O O . GLY A 1 106 ? -2.071 -9.648 13.154 1.00 55.00 106 GLY A O 1
ATOM 882 N N . PHE A 1 107 ? -0.379 -9.278 11.738 1.00 48.47 107 PHE A N 1
ATOM 883 C CA . PHE A 1 107 ? -1.084 -8.325 10.867 1.00 48.47 107 PHE A CA 1
ATOM 884 C C . PHE A 1 107 ? -2.134 -8.998 9.987 1.00 48.47 107 PHE A C 1
ATOM 886 O O . PHE A 1 107 ? -3.140 -8.374 9.666 1.00 48.47 107 PHE A O 1
ATOM 893 N N . ILE A 1 108 ? -2.008 -10.297 9.726 1.00 54.50 108 ILE A N 1
ATOM 894 C CA . ILE A 1 108 ? -3.025 -11.139 9.079 1.00 54.50 108 ILE A CA 1
ATOM 895 C C . ILE A 1 108 ? -3.086 -12.501 9.772 1.00 54.50 108 ILE A C 1
ATOM 897 O O . ILE A 1 108 ? -2.094 -12.949 10.345 1.00 54.50 108 ILE A O 1
ATOM 901 N N . GLU A 1 109 ? -4.262 -13.130 9.778 1.00 57.53 109 GLU A N 1
ATOM 902 C CA . GLU A 1 109 ? -4.379 -14.501 10.277 1.00 57.53 109 GLU A CA 1
ATOM 903 C C . GLU A 1 109 ? -3.646 -15.452 9.335 1.00 57.53 109 GLU A C 1
ATOM 905 O O . GLU A 1 109 ? -3.652 -15.271 8.116 1.00 57.53 109 GLU A O 1
ATOM 910 N N . LYS A 1 110 ? -3.004 -16.475 9.902 1.00 54.62 110 LYS A N 1
ATOM 911 C CA . LYS A 1 110 ? -2.366 -17.510 9.095 1.00 54.62 110 LYS A CA 1
ATOM 912 C C . LYS A 1 110 ? -3.462 -18.196 8.270 1.00 54.62 110 LYS A C 1
ATOM 914 O O . LYS A 1 110 ? -4.456 -18.615 8.873 1.00 54.62 110 LYS A O 1
ATOM 919 N N . PRO A 1 111 ? -3.312 -18.334 6.941 1.00 54.47 111 PRO A N 1
ATOM 920 C CA . PRO A 1 111 ? -4.300 -19.045 6.147 1.00 54.47 111 PRO A CA 1
ATOM 921 C C . PRO A 1 111 ? -4.492 -20.438 6.748 1.00 54.47 111 PRO A C 1
ATOM 923 O O . PRO A 1 111 ? -3.519 -21.155 7.011 1.00 54.47 111 PRO A O 1
ATOM 926 N N . LYS A 1 112 ? -5.748 -20.805 7.028 1.00 47.19 112 LYS A N 1
ATOM 927 C CA . LYS A 1 112 ? -6.086 -22.176 7.409 1.00 47.19 112 LYS A CA 1
ATOM 928 C C . LYS A 1 112 ? -5.733 -23.042 6.209 1.00 47.19 112 LYS A C 1
ATOM 930 O O . LYS A 1 112 ? -6.428 -23.002 5.203 1.00 47.19 112 LYS A O 1
ATOM 935 N N . ILE A 1 113 ? -4.632 -23.781 6.302 1.00 50.00 113 ILE A N 1
ATOM 936 C CA . ILE A 1 113 ? -4.295 -24.804 5.317 1.00 50.00 113 ILE A CA 1
ATOM 937 C C . ILE A 1 113 ? -5.394 -25.863 5.430 1.00 50.00 113 ILE A C 1
ATOM 939 O O . ILE A 1 113 ? -5.360 -26.704 6.328 1.00 50.00 113 ILE A O 1
ATOM 943 N N . THR A 1 114 ? -6.409 -25.792 4.574 1.00 45.22 114 THR A N 1
ATOM 944 C CA . THR A 1 114 ? -7.314 -26.913 4.347 1.00 45.22 114 THR A CA 1
ATOM 945 C C . THR A 1 114 ? -6.549 -27.905 3.489 1.00 45.22 114 THR A C 1
ATOM 947 O O . THR A 1 114 ? -6.350 -27.690 2.296 1.00 45.22 114 THR A O 1
ATOM 950 N N . TYR A 1 115 ? -6.053 -28.969 4.119 1.00 49.91 115 TYR A N 1
ATOM 951 C CA . TYR A 1 115 ? -5.548 -30.145 3.419 1.00 49.91 115 TYR A CA 1
ATOM 952 C C . TYR A 1 115 ? -6.732 -30.889 2.788 1.00 49.91 115 TYR A C 1
ATOM 954 O O . TYR A 1 115 ? -7.139 -31.942 3.260 1.00 49.91 115 TYR A O 1
ATOM 962 N N . GLU A 1 116 ? -7.304 -30.319 1.735 1.00 49.50 116 GLU A N 1
ATOM 963 C CA . GLU A 1 116 ? -8.297 -30.969 0.880 1.00 49.50 116 GLU A CA 1
ATOM 964 C C . GLU A 1 116 ? -7.825 -30.883 -0.575 1.00 49.50 116 GLU A C 1
ATOM 966 O O . GLU A 1 116 ? -8.531 -30.343 -1.406 1.00 49.50 116 GLU A O 1
ATOM 971 N N . ASP A 1 117 ? -6.590 -31.315 -0.874 1.00 49.12 117 ASP A N 1
ATOM 972 C CA . ASP A 1 117 ? -6.202 -31.742 -2.239 1.00 49.12 117 ASP A CA 1
ATOM 973 C C . ASP A 1 117 ? -4.796 -32.368 -2.325 1.00 49.12 117 ASP A C 1
ATOM 975 O O . ASP A 1 117 ? -4.025 -32.176 -3.263 1.00 49.12 117 ASP A O 1
ATOM 979 N N . SER A 1 118 ? -4.453 -33.208 -1.350 1.00 45.19 118 SER A N 1
ATOM 980 C CA . SER A 1 118 ? -3.481 -34.279 -1.580 1.00 45.19 118 SER A CA 1
ATOM 981 C C . SER A 1 118 ? -4.196 -35.611 -1.400 1.00 45.19 118 SER A C 1
ATOM 983 O O . SER A 1 118 ? -3.869 -36.398 -0.511 1.00 45.19 118 SER A O 1
ATOM 985 N N . GLY A 1 119 ? -5.219 -35.842 -2.229 1.00 41.88 119 GLY A N 1
ATOM 986 C CA . GLY A 1 119 ? -5.627 -37.199 -2.545 1.00 41.88 119 GLY A CA 1
ATOM 987 C C . GLY A 1 119 ? -4.388 -37.917 -3.062 1.00 41.88 119 GLY A C 1
ATOM 988 O O . GLY A 1 119 ? -3.886 -37.607 -4.143 1.00 41.88 119 GLY A O 1
ATOM 989 N N . ALA A 1 120 ? -3.854 -38.802 -2.225 1.00 47.75 120 ALA A N 1
ATOM 990 C CA . ALA A 1 120 ? -2.850 -39.769 -2.607 1.00 47.75 120 ALA A CA 1
ATOM 991 C C . ALA A 1 120 ? -3.342 -40.454 -3.886 1.00 47.75 120 ALA A C 1
ATOM 993 O O . ALA A 1 120 ? -4.340 -41.173 -3.869 1.00 47.75 120 ALA A O 1
ATOM 994 N N . ARG A 1 121 ? -2.686 -40.159 -5.009 1.00 41.34 121 ARG A N 1
ATOM 995 C CA . ARG A 1 121 ? -2.727 -41.057 -6.154 1.00 41.34 121 ARG A CA 1
ATOM 996 C C . ARG A 1 121 ? -1.792 -42.210 -5.815 1.00 41.34 121 ARG A C 1
ATOM 998 O O . ARG A 1 121 ? -0.641 -41.970 -5.452 1.00 41.34 121 ARG A O 1
ATOM 1005 N N . GLU A 1 122 ? -2.402 -43.388 -5.845 1.00 45.75 122 GLU A N 1
ATOM 1006 C CA . GLU A 1 122 ? -1.860 -44.731 -5.624 1.00 45.75 122 GLU A CA 1
ATOM 1007 C C . GLU A 1 122 ? -0.537 -44.996 -6.354 1.00 45.75 122 GLU A C 1
ATOM 1009 O O . GLU A 1 122 ? -0.353 -44.469 -7.478 1.00 45.75 122 GLU A O 1
#

Organism: NCBI:txid2787628

pLDDT: mean 80.55, std 16.35, range [41.34, 97.75]

Sequence (122 aa):
MTDNEYLKGLQEKREHVIKFLEPKMKAFGIDDWDYIVKDNLQRETLRIGNIFIATSMNSDSAIEKELIGYLFVAVWLHGRSLPFKTQTTNRICQYWIDEKRCIENGFIEKPKITYEDSGARE

Secondary structure (DSSP, 8-state):
--HHHHHHHHHHHHHHHHHHHHHHHHHTT--SEEEEE-SSSS-EEEEETTEEEE-TT--HHHHHHHHHHHIIIIIISTT---TTHHHHHHHHGGGEE-HHHHHHTTSSPPP-----S-----